Protein AF-A0ABD1HCS3-F1 (afdb_monomer)

Sequence (72 aa):
MTSTLVLYLLDFSKTFYIKTDVSDFGVGVVLLQDGHPLAYFNKKLGLRRRMASTYHKELYAIVEAIVQTLDQ

Secondary structure (DSSP, 8-state):
-------PPP-TTS-EEEEEEE-SSEEEEEEEETTEEEEEEEEEPPHHHHTS-HHHHHHHHHHHHHHHHH--

Solvent-accessible surface area (backbone atoms only — not comparable to full-atom values): 4444 Å² total; per-residue (Å²): 135,86,78,76,75,73,68,58,81,86,60,85,91,55,71,77,43,78,49,76,48,81,56,74,58,28,38,37,33,37,36,24,44,95,88,40,74,48,46,78,37,76,46,74,46,53,77,77,55,38,75,43,56,69,67,59,49,52,53,51,45,54,53,50,41,52,53,57,63,74,76,107

Mean predicted aligned error: 6.73 Å

InterPro domains:
  IPR041577 Reverse transcriptase/retrotransposon-derived protein, RNase H-like domain [PF17919] (2-67)
  IPR043502 DNA/RNA polymerase superfamily [SSF56672] (1-67)
  IPR051320 Viral Replication and Maturation Polyprotein [PTHR33064] (1-66)

Organism: Salvia divinorum (NCBI:txid28513)

Nearest PDB structures (foldseek):
  7o0h-assembly1_B  TM=7.884E-01  e=1.290E-02  White-tufted-ear marmoset simian foamy virus
  7wn7-assembly1_A  TM=7.636E-01  e=9.482E-01  Helicoverpa armigera nucleopolyhedrovirus G4
  6xb3-assembly1_A  TM=7.687E-01  e=3.237E+00  Autographa californi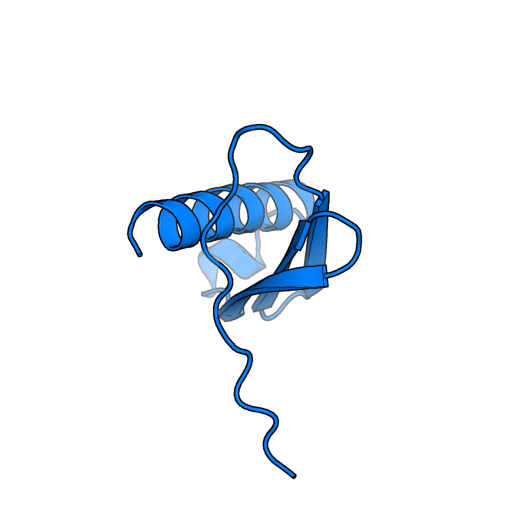ca nucleopolyhedrovirus
  6xb3-assembly3_E  TM=6.891E-01  e=3.660E+00  Autographa californica nucleopolyhedrovirus
  1dt9-assembly1_A  TM=4.677E-01  e=1.549E+00  Homo sapiens

Radius of gyration: 13.1 Å; Cα contacts (8 Å, |Δi|>4): 95; chains: 1; bounding box: 32×20×36 Å

Foldseek 3Di:
DPPPPDQDPDDPVFDKDWDWDDDLFWIKIFIDTPNHTRDIDIGTDDPVVSPDDPVVRRVVRVVVRVVVSVVD

pLDDT: mean 80.84, 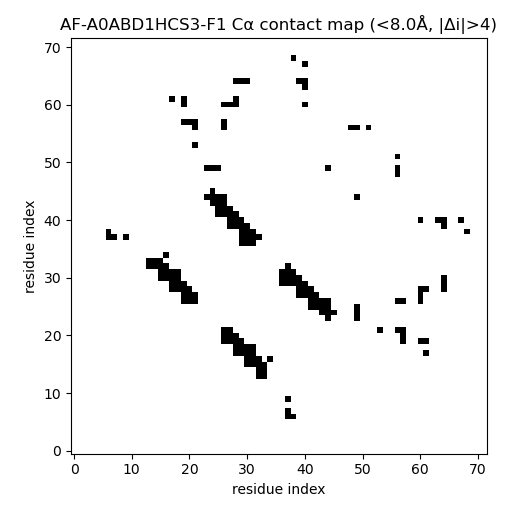std 13.27, range [32.16, 90.56]

Structure (mmCIF, N/CA/C/O backbone):
data_AF-A0ABD1HCS3-F1
#
_entry.id   AF-A0ABD1HCS3-F1
#
loop_
_atom_site.group_PDB
_atom_site.id
_atom_site.type_symbol
_atom_site.label_atom_id
_atom_site.label_alt_id
_atom_site.label_comp_id
_atom_site.label_asym_id
_atom_site.label_entity_id
_atom_site.label_seq_id
_atom_site.pdbx_PDB_ins_code
_atom_site.Cartn_x
_atom_site.Cartn_y
_atom_site.Cartn_z
_atom_site.occupancy
_atom_site.B_iso_or_equiv
_atom_site.auth_seq_id
_atom_site.auth_comp_id
_atom_site.auth_asym_id
_atom_site.auth_atom_id
_atom_site.pdbx_PDB_model_num
ATOM 1 N N . MET A 1 1 ? 15.603 1.307 16.871 1.00 32.16 1 MET A N 1
ATOM 2 C CA . MET A 1 1 ? 14.276 1.090 17.480 1.00 32.16 1 MET A CA 1
ATOM 3 C C . MET A 1 1 ? 13.357 0.569 16.388 1.00 32.16 1 MET A C 1
ATOM 5 O O . MET A 1 1 ? 12.737 1.356 15.686 1.00 32.16 1 MET A O 1
ATOM 9 N N . THR A 1 2 ? 13.366 -0.740 16.146 1.00 38.88 2 THR A N 1
ATOM 10 C CA . THR A 1 2 ? 12.492 -1.369 15.148 1.00 38.88 2 THR A CA 1
ATOM 11 C C . THR A 1 2 ? 11.152 -1.594 15.836 1.00 38.88 2 THR A C 1
ATOM 13 O O . THR A 1 2 ? 11.020 -2.520 16.628 1.00 38.88 2 THR A O 1
ATOM 16 N N . SER A 1 3 ? 10.203 -0.678 15.638 1.00 40.84 3 SER A N 1
ATOM 17 C CA . SER A 1 3 ? 8.830 -0.860 16.108 1.00 40.84 3 SER A CA 1
ATOM 18 C C . SER A 1 3 ? 8.202 -1.950 15.248 1.00 40.84 3 SER A C 1
ATOM 20 O O . SER A 1 3 ? 7.845 -1.710 14.095 1.00 40.84 3 SER A O 1
ATOM 22 N N . THR A 1 4 ? 8.174 -3.177 15.755 1.00 48.38 4 THR A N 1
ATOM 23 C CA . THR A 1 4 ? 7.412 -4.266 15.151 1.00 48.38 4 THR A CA 1
ATOM 24 C C . THR A 1 4 ? 5.945 -3.886 15.269 1.00 48.38 4 THR A C 1
ATOM 26 O O . THR A 1 4 ? 5.387 -3.844 16.364 1.00 48.38 4 THR A O 1
ATOM 29 N N . LEU A 1 5 ? 5.348 -3.522 14.139 1.00 49.72 5 LEU A N 1
ATOM 30 C CA . LEU A 1 5 ? 3.947 -3.148 14.052 1.00 49.72 5 LEU A CA 1
ATOM 31 C C . LEU A 1 5 ? 3.118 -4.369 14.443 1.00 49.72 5 LEU A C 1
ATOM 33 O O . LEU A 1 5 ? 3.132 -5.387 13.753 1.00 49.72 5 LEU A O 1
ATOM 37 N N . VAL A 1 6 ? 2.458 -4.280 15.593 1.00 51.56 6 VAL A N 1
ATOM 38 C CA . VAL A 1 6 ? 1.461 -5.257 16.019 1.00 51.56 6 VAL A CA 1
ATOM 39 C C . VAL A 1 6 ? 0.346 -5.200 14.980 1.00 51.56 6 VAL A C 1
ATOM 41 O O . VAL A 1 6 ? -0.385 -4.214 14.920 1.00 51.56 6 VAL A O 1
ATOM 44 N N . LEU A 1 7 ? 0.276 -6.222 14.124 1.00 59.59 7 LEU A N 1
ATOM 45 C CA . LEU A 1 7 ? -0.819 -6.440 13.182 1.00 59.59 7 LEU A CA 1
ATOM 46 C C . LEU A 1 7 ? -2.104 -6.546 14.009 1.00 59.59 7 LEU A C 1
ATOM 48 O O . LEU A 1 7 ? -2.345 -7.549 14.680 1.00 59.59 7 LEU A O 1
ATOM 52 N N . TYR A 1 8 ? -2.874 -5.463 14.053 1.00 61.50 8 TYR A N 1
ATOM 53 C CA . TYR A 1 8 ? -4.183 -5.455 14.690 1.00 61.50 8 TYR A CA 1
ATOM 54 C C . TYR A 1 8 ? -5.128 -6.318 13.844 1.00 61.50 8 TYR A C 1
ATOM 56 O O . TYR A 1 8 ? -5.044 -6.293 12.615 1.00 61.50 8 TYR A O 1
ATOM 64 N N . LEU A 1 9 ? -6.017 -7.080 14.485 1.00 71.00 9 LEU A N 1
ATOM 65 C CA . LEU A 1 9 ? -7.052 -7.829 13.769 1.00 71.00 9 LEU A CA 1
ATOM 66 C C . LEU A 1 9 ? -7.930 -6.850 12.984 1.00 71.00 9 LEU A C 1
ATOM 68 O O . LEU A 1 9 ? -8.390 -5.849 13.536 1.00 71.00 9 LEU A O 1
ATOM 72 N N . LEU A 1 10 ? -8.147 -7.146 11.702 1.00 76.19 10 LEU A N 1
ATOM 73 C CA . LEU A 1 10 ? -9.025 -6.364 10.839 1.00 76.19 10 LEU A CA 1
ATOM 74 C C . LEU A 1 10 ? -10.440 -6.384 11.416 1.00 76.19 10 LEU A C 1
ATOM 76 O O . LEU A 1 10 ? -11.045 -7.446 11.560 1.00 76.19 10 LEU A O 1
ATOM 80 N N . ASP A 1 11 ? -10.978 -5.208 11.725 1.00 82.56 11 ASP A N 1
ATOM 81 C CA . ASP A 1 11 ? -12.378 -5.075 12.113 1.00 82.56 11 ASP A CA 1
ATOM 82 C C . ASP A 1 11 ? -13.167 -4.518 10.931 1.00 82.56 11 ASP A C 1
ATOM 84 O O . ASP A 1 11 ? -13.174 -3.317 10.662 1.00 82.56 11 ASP A O 1
ATOM 88 N N . PHE A 1 12 ? -13.845 -5.419 10.225 1.00 81.62 12 PHE A N 1
ATOM 89 C CA . PHE A 1 12 ? -14.669 -5.108 9.056 1.00 81.62 12 PHE A CA 1
ATOM 90 C C . PHE A 1 12 ? -15.886 -4.228 9.366 1.00 81.62 12 PHE A C 1
ATOM 92 O O . PHE A 1 12 ? -16.543 -3.752 8.442 1.00 81.62 12 PHE A O 1
ATOM 99 N N . SER A 1 13 ? -16.189 -3.991 10.644 1.00 88.12 13 SER A N 1
ATOM 100 C CA . SER A 1 13 ? -17.292 -3.126 11.065 1.00 88.12 13 SER A CA 1
ATOM 101 C C . SER A 1 13 ? -16.945 -1.641 10.977 1.00 88.12 13 SER A C 1
ATOM 103 O O . SER A 1 13 ? -17.850 -0.811 11.065 1.00 88.12 13 SER A O 1
ATOM 105 N N . LYS A 1 14 ? -15.660 -1.278 10.828 1.00 85.50 14 LYS A N 1
ATOM 106 C CA . LYS A 1 14 ? -15.241 0.129 10.728 1.00 85.50 14 LYS A CA 1
ATOM 107 C C . LYS A 1 14 ? -14.657 0.472 9.365 1.00 85.50 14 LYS A C 1
ATOM 109 O O . LYS A 1 14 ? -14.273 -0.382 8.573 1.00 85.50 14 LYS A O 1
ATOM 114 N N . THR A 1 15 ? -14.581 1.773 9.110 1.00 88.00 15 THR A N 1
ATOM 115 C CA . THR A 1 1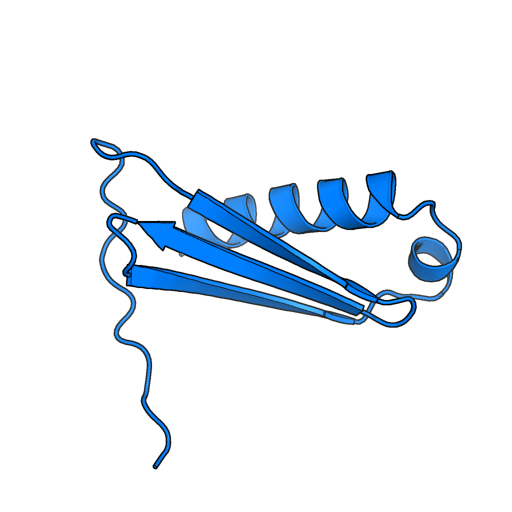5 ? -14.080 2.317 7.852 1.00 88.00 15 THR A CA 1
ATOM 116 C C . THR A 1 15 ? -12.573 2.128 7.726 1.00 88.00 15 THR A C 1
ATOM 118 O O . THR A 1 15 ? -11.800 2.539 8.595 1.00 88.00 15 THR A O 1
ATOM 121 N N . PHE A 1 16 ? -12.162 1.579 6.589 1.00 87.00 16 PHE A N 1
ATOM 122 C CA . PHE A 1 16 ? -10.767 1.503 6.188 1.00 87.00 16 PHE A CA 1
ATOM 123 C C . PHE A 1 16 ? -10.365 2.748 5.397 1.00 87.00 16 PHE A C 1
ATOM 125 O O . PHE A 1 16 ? -11.091 3.209 4.516 1.00 87.00 16 PHE A O 1
ATOM 132 N N . TYR A 1 17 ? -9.172 3.256 5.676 1.00 89.19 17 TYR A N 1
ATOM 133 C CA . TYR A 1 17 ? -8.520 4.313 4.918 1.00 89.19 17 TYR A CA 1
ATOM 134 C C . TYR A 1 17 ? -7.299 3.736 4.221 1.00 89.19 17 TYR A C 1
ATOM 136 O O . TYR A 1 17 ? -6.441 3.125 4.851 1.00 89.19 17 TYR A O 1
ATOM 144 N N . ILE A 1 18 ? -7.202 3.950 2.914 1.00 88.06 18 ILE A N 1
ATOM 145 C CA . ILE A 1 18 ? -6.068 3.490 2.119 1.00 88.06 18 ILE A CA 1
ATOM 146 C C . ILE A 1 18 ? -5.263 4.710 1.704 1.00 88.06 18 ILE A C 1
ATOM 148 O O . ILE A 1 18 ? -5.785 5.617 1.057 1.00 88.06 18 ILE A O 1
ATOM 152 N N . LYS A 1 19 ? -3.982 4.729 2.071 1.00 90.25 19 LYS A N 1
ATOM 153 C CA . LYS A 1 19 ? -3.038 5.750 1.626 1.00 90.25 19 LYS A CA 1
ATOM 154 C C . LYS A 1 19 ? -2.020 5.118 0.693 1.00 90.25 19 LYS A C 1
ATOM 156 O O . LYS A 1 19 ? -1.248 4.263 1.114 1.00 90.25 19 LYS A O 1
ATOM 161 N N . THR A 1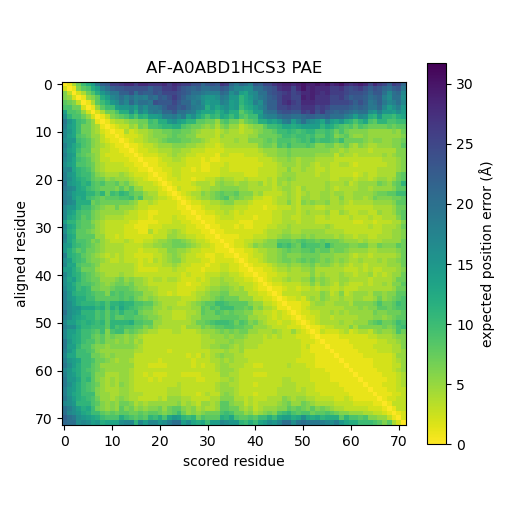 20 ? -2.013 5.551 -0.559 1.00 90.31 20 THR A N 1
ATOM 162 C CA . THR A 1 20 ? -1.071 5.095 -1.582 1.00 90.31 20 THR A CA 1
ATOM 163 C C . THR A 1 20 ? -0.008 6.153 -1.844 1.00 90.31 20 THR A C 1
ATOM 165 O O . THR A 1 20 ? -0.321 7.338 -1.924 1.00 90.31 20 THR A O 1
ATOM 168 N N . ASP A 1 21 ? 1.235 5.719 -2.015 1.00 89.75 21 ASP A N 1
ATOM 169 C CA . ASP A 1 21 ? 2.344 6.536 -2.499 1.00 89.75 21 ASP A CA 1
ATOM 170 C C . ASP A 1 21 ? 3.000 5.831 -3.689 1.00 89.75 21 ASP A C 1
ATOM 172 O O . ASP A 1 21 ? 3.469 4.693 -3.579 1.00 89.75 21 ASP A O 1
ATOM 176 N N . VAL A 1 22 ? 2.982 6.478 -4.853 1.00 88.94 22 VAL A N 1
ATOM 177 C CA . VAL A 1 22 ? 3.450 5.891 -6.112 1.00 88.94 22 VAL A CA 1
ATOM 178 C C . VAL A 1 22 ? 4.650 6.657 -6.625 1.00 88.94 22 VAL A C 1
ATOM 180 O O . VAL A 1 22 ? 4.613 7.867 -6.812 1.00 88.94 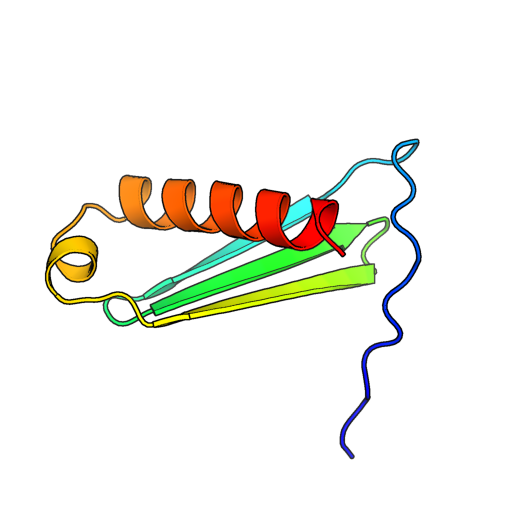22 VAL A O 1
ATOM 183 N N . SER A 1 23 ? 5.696 5.906 -6.951 1.00 86.94 23 SER A N 1
ATOM 184 C CA . SER A 1 23 ? 6.860 6.404 -7.672 1.00 86.94 23 SER A CA 1
ATOM 185 C C . SER A 1 23 ? 7.017 5.671 -9.003 1.00 86.94 23 SER A C 1
ATOM 187 O O . SER A 1 23 ? 6.396 4.634 -9.260 1.00 86.94 23 SER A O 1
ATOM 189 N N . ASP A 1 24 ? 7.927 6.151 -9.846 1.00 83.38 24 ASP A N 1
ATOM 190 C CA . ASP A 1 24 ? 8.274 5.456 -11.087 1.00 83.38 24 ASP A CA 1
ATOM 191 C C . ASP A 1 24 ? 8.924 4.088 -10.864 1.00 83.38 24 ASP A C 1
ATOM 193 O O . ASP A 1 24 ? 8.909 3.239 -11.756 1.00 83.38 24 ASP A O 1
ATOM 197 N N . PHE A 1 25 ? 9.466 3.835 -9.672 1.00 85.12 25 PHE A N 1
ATOM 198 C CA . PHE A 1 25 ? 10.231 2.627 -9.366 1.00 85.12 25 PHE A CA 1
ATOM 199 C C . PHE A 1 25 ? 9.455 1.600 -8.545 1.00 85.12 25 PHE A C 1
ATOM 201 O O . PHE A 1 25 ? 9.789 0.409 -8.567 1.00 85.12 25 PHE A O 1
ATOM 208 N N . GLY A 1 26 ? 8.433 2.037 -7.822 1.00 88.19 26 GLY A N 1
ATOM 209 C CA . GLY A 1 26 ? 7.766 1.241 -6.808 1.00 88.19 26 GLY A CA 1
ATOM 210 C C . GLY A 1 26 ? 6.486 1.892 -6.324 1.00 88.19 26 GLY A C 1
ATOM 211 O O . GLY A 1 26 ? 6.245 3.074 -6.564 1.00 88.19 26 GLY A O 1
ATOM 212 N N . VAL A 1 27 ? 5.689 1.099 -5.626 1.00 90.56 27 VAL A N 1
ATOM 213 C CA . VAL A 1 27 ? 4.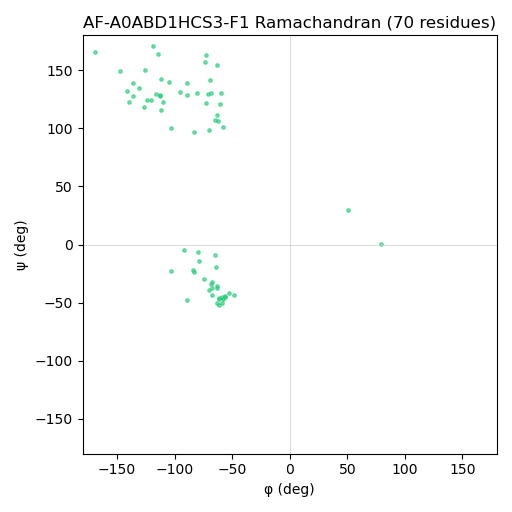464 1.561 -4.999 1.00 90.56 27 VAL A CA 1
ATOM 214 C C . VAL A 1 27 ? 4.398 1.120 -3.547 1.00 90.56 27 VAL A C 1
ATOM 216 O O . VAL A 1 27 ? 4.696 -0.033 -3.230 1.00 90.56 27 VAL A O 1
ATOM 219 N N . GLY A 1 28 ? 4.017 2.057 -2.687 1.00 90.50 28 GLY A N 1
ATOM 220 C CA . GLY A 1 28 ? 3.709 1.845 -1.285 1.00 90.50 28 GLY A CA 1
ATOM 221 C C . GLY A 1 28 ? 2.223 2.062 -1.022 1.00 90.50 28 GLY A C 1
ATOM 222 O O . GLY A 1 28 ? 1.605 2.958 -1.591 1.00 90.50 28 GLY A O 1
ATOM 223 N N . VAL A 1 29 ? 1.647 1.251 -0.146 1.00 90.56 29 VAL A N 1
ATOM 224 C CA . VAL A 1 29 ? 0.287 1.410 0.360 1.00 90.56 29 VAL A CA 1
ATOM 225 C C . VAL A 1 29 ? 0.291 1.172 1.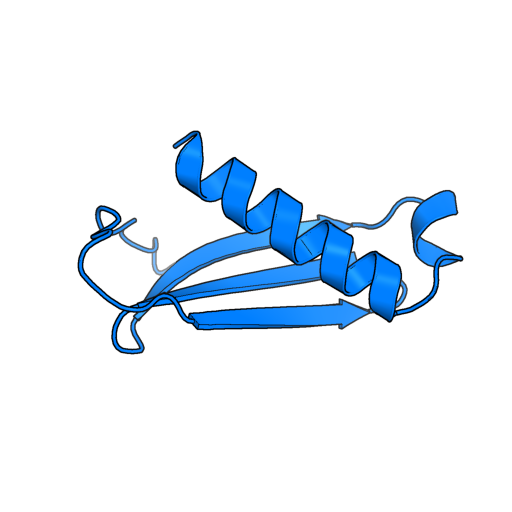856 1.00 90.56 29 VAL A C 1
ATOM 227 O O . VAL A 1 29 ? 0.946 0.256 2.350 1.00 90.56 29 VAL A O 1
ATOM 230 N N . VAL A 1 30 ? -0.456 1.995 2.574 1.00 89.19 30 VAL A N 1
ATOM 231 C CA . VAL A 1 30 ? -0.729 1.821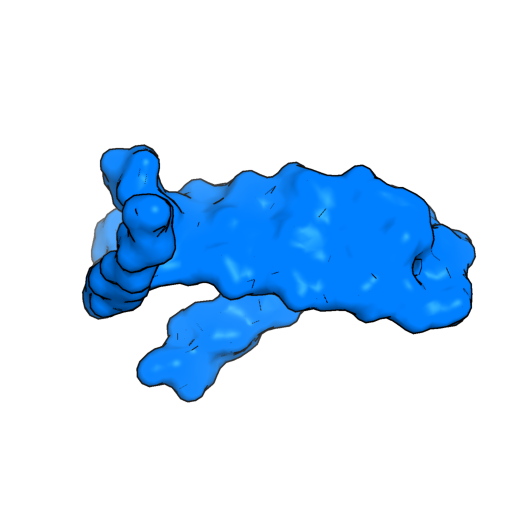 3.994 1.00 89.19 30 VAL A CA 1
ATOM 232 C C . VAL A 1 30 ? -2.233 1.708 4.162 1.00 89.19 30 VAL A C 1
ATOM 234 O O . VAL A 1 30 ? -2.975 2.592 3.729 1.00 89.19 30 VAL A O 1
ATOM 237 N N . LEU A 1 31 ? -2.671 0.615 4.778 1.00 87.31 31 LEU A N 1
ATOM 238 C CA . LEU A 1 31 ? -4.041 0.446 5.238 1.00 87.31 31 LEU A CA 1
ATOM 239 C C . LEU A 1 31 ? -4.129 0.997 6.658 1.00 87.31 31 LEU A C 1
ATOM 241 O O . LEU A 1 31 ? -3.317 0.633 7.507 1.00 87.31 31 LEU A O 1
ATOM 245 N N . LEU A 1 32 ? -5.098 1.868 6.914 1.00 88.12 32 LEU A N 1
ATOM 246 C CA . LEU A 1 32 ? -5.352 2.456 8.220 1.00 88.12 32 LEU A CA 1
ATOM 247 C C . LEU A 1 32 ? -6.806 2.241 8.638 1.00 88.12 32 LEU A C 1
ATOM 249 O O . LEU A 1 32 ? -7.705 2.222 7.804 1.00 88.12 32 LEU A O 1
ATOM 253 N N . GLN A 1 33 ? -7.040 2.153 9.939 1.00 87.69 33 GLN A N 1
ATOM 254 C CA . GLN A 1 33 ? -8.366 2.118 10.551 1.00 87.69 33 GLN A CA 1
ATOM 255 C C . GLN A 1 33 ? -8.317 2.933 11.839 1.00 87.69 33 GLN A C 1
ATOM 257 O O . GLN A 1 33 ? -7.365 2.818 12.605 1.00 87.69 33 GLN A O 1
ATOM 262 N N . ASP A 1 34 ? -9.290 3.823 12.040 1.00 87.19 34 ASP A N 1
ATOM 263 C CA . ASP A 1 34 ? -9.300 4.796 13.147 1.00 87.19 34 ASP A CA 1
ATOM 264 C C . ASP A 1 34 ? -7.988 5.608 13.280 1.00 87.19 34 ASP A C 1
ATOM 266 O O . ASP A 1 34 ? -7.582 6.004 14.367 1.00 87.19 34 ASP A O 1
ATOM 270 N N . GLY A 1 35 ? -7.286 5.847 12.164 1.00 83.88 35 GLY A N 1
ATOM 271 C CA . GLY A 1 35 ? -5.988 6.538 12.152 1.00 83.88 35 GLY A CA 1
ATOM 272 C C . GLY A 1 35 ? -4.786 5.667 12.545 1.00 83.88 35 GLY A C 1
ATOM 273 O O . GLY A 1 35 ? -3.654 6.149 12.515 1.00 83.88 35 GLY A O 1
ATOM 274 N N . HIS A 1 36 ? -5.001 4.385 12.847 1.00 84.62 36 HIS A N 1
ATOM 275 C CA . HIS A 1 36 ? -3.949 3.419 13.147 1.00 84.62 36 HIS A CA 1
ATOM 276 C C . HIS A 1 36 ? -3.566 2.616 11.902 1.00 84.62 36 HIS A C 1
ATOM 278 O O . HIS A 1 36 ? -4.451 2.096 11.222 1.00 84.62 36 HIS A O 1
ATOM 284 N N . PRO A 1 37 ? -2.269 2.485 11.583 1.00 84.00 37 PRO A N 1
ATOM 285 C CA . PRO A 1 37 ? -1.832 1.669 10.463 1.00 84.00 37 PRO A CA 1
ATOM 286 C C . PRO A 1 37 ? -1.983 0.178 10.789 1.00 84.00 37 PRO A C 1
ATOM 288 O O . PRO A 1 37 ? -1.401 -0.322 11.748 1.00 84.00 37 PRO A O 1
ATOM 291 N N . LEU A 1 38 ? -2.757 -0.518 9.963 1.00 82.19 38 LEU A N 1
ATOM 292 C CA . LEU A 1 38 ? -3.023 -1.953 10.045 1.00 82.19 38 LEU A CA 1
ATOM 293 C C . LEU A 1 38 ? -1.996 -2.762 9.265 1.00 82.19 38 LEU A C 1
ATOM 295 O O . LEU A 1 38 ? -1.465 -3.747 9.765 1.00 82.19 38 LEU A O 1
ATOM 299 N N . ALA A 1 39 ? -1.723 -2.346 8.029 1.00 81.94 39 ALA A N 1
ATOM 300 C CA . ALA A 1 39 ? -0.871 -3.090 7.120 1.00 81.94 39 ALA A CA 1
ATOM 301 C C . ALA A 1 39 ? -0.098 -2.156 6.198 1.00 81.94 39 ALA A C 1
ATOM 303 O O . ALA A 1 39 ? -0.565 -1.077 5.822 1.00 81.94 39 ALA A O 1
ATOM 304 N N . TYR A 1 40 ? 1.087 -2.615 5.813 1.00 84.69 40 TYR A N 1
ATOM 305 C CA . TYR A 1 40 ? 1.979 -1.918 4.904 1.00 84.69 40 TYR A CA 1
ATOM 306 C C . TYR A 1 40 ? 2.286 -2.832 3.734 1.00 84.69 40 TYR A C 1
ATOM 308 O O . TYR A 1 40 ? 2.808 -3.932 3.904 1.00 84.69 40 TYR A O 1
ATOM 316 N N . PHE A 1 41 ? 2.008 -2.343 2.540 1.00 84.50 41 PHE A N 1
ATOM 317 C CA . PHE A 1 41 ? 2.377 -2.992 1.302 1.00 84.50 41 PHE A CA 1
ATOM 318 C C . PHE A 1 41 ? 3.415 -2.129 0.597 1.00 84.50 41 PHE A C 1
ATOM 320 O O . PHE A 1 41 ? 3.218 -0.934 0.408 1.00 84.50 41 PHE A O 1
ATOM 327 N N . ASN A 1 42 ? 4.538 -2.716 0.203 1.00 86.19 42 ASN A N 1
ATOM 328 C CA . ASN A 1 42 ? 5.533 -2.030 -0.612 1.00 86.19 42 ASN A CA 1
ATOM 329 C C . ASN A 1 42 ? 6.068 -2.997 -1.659 1.00 86.19 42 ASN A C 1
ATOM 331 O O . ASN A 1 42 ? 6.598 -4.058 -1.325 1.00 86.19 42 ASN A O 1
ATOM 335 N N . LYS A 1 43 ? 5.943 -2.626 -2.932 1.00 85.94 43 LYS A N 1
ATOM 336 C CA . LYS A 1 43 ? 6.367 -3.464 -4.049 1.00 85.94 43 LYS A CA 1
ATOM 337 C C . LYS A 1 43 ? 7.101 -2.644 -5.092 1.00 85.94 43 LYS A C 1
ATOM 339 O O . LYS A 1 43 ? 6.601 -1.647 -5.612 1.00 85.94 43 LYS A O 1
ATOM 344 N N . LYS A 1 44 ? 8.293 -3.113 -5.461 1.00 89.06 44 LYS A N 1
ATOM 345 C CA . LYS A 1 44 ? 9.028 -2.569 -6.607 1.00 89.06 44 LYS A CA 1
ATOM 346 C C . LYS A 1 44 ? 8.289 -2.928 -7.893 1.00 89.06 44 LYS A C 1
ATOM 348 O O . LYS A 1 44 ? 7.941 -4.087 -8.125 1.00 89.06 44 LYS A O 1
ATOM 353 N N . LEU A 1 45 ? 8.068 -1.935 -8.746 1.00 87.38 45 LEU A N 1
ATOM 354 C CA . LEU A 1 45 ? 7.418 -2.132 -10.033 1.00 87.38 45 LEU A CA 1
ATOM 355 C C . LEU A 1 45 ? 8.443 -2.670 -11.038 1.00 87.38 45 LEU A C 1
ATOM 357 O O . LEU A 1 45 ? 9.533 -2.114 -11.192 1.00 87.38 45 LEU A O 1
ATOM 361 N N . GLY A 1 46 ? 8.085 -3.751 -11.735 1.00 86.81 46 GLY A N 1
ATOM 362 C CA . GLY A 1 46 ? 8.850 -4.264 -12.873 1.00 86.81 46 GLY A CA 1
ATOM 363 C C . GLY A 1 46 ? 8.710 -3.368 -14.108 1.00 86.81 46 GLY A C 1
ATOM 364 O O . GLY A 1 46 ? 7.774 -2.571 -14.191 1.00 86.81 46 GLY A O 1
ATOM 365 N N . LEU A 1 47 ? 9.606 -3.525 -15.088 1.00 85.69 47 LEU A N 1
ATOM 366 C CA . LEU A 1 47 ? 9.751 -2.627 -16.248 1.00 85.69 47 LEU A CA 1
ATOM 367 C C . LEU A 1 47 ? 8.418 -2.314 -16.957 1.00 85.69 47 LEU A C 1
ATOM 369 O O . LEU A 1 47 ? 8.111 -1.157 -17.228 1.00 85.69 47 LEU A O 1
ATOM 373 N N . ARG A 1 48 ? 7.571 -3.334 -17.156 1.00 82.81 48 ARG A N 1
ATOM 374 C CA . ARG A 1 48 ? 6.249 -3.190 -17.788 1.00 82.81 48 ARG A CA 1
ATOM 375 C C . ARG A 1 48 ? 5.285 -2.301 -16.995 1.00 82.81 48 ARG A C 1
ATOM 377 O O . ARG A 1 48 ? 4.522 -1.556 -17.590 1.00 82.81 48 ARG A O 1
ATOM 384 N N . ARG A 1 49 ? 5.309 -2.370 -15.659 1.00 80.50 49 ARG A N 1
ATOM 385 C CA . ARG A 1 49 ? 4.432 -1.558 -14.794 1.00 80.50 49 ARG A CA 1
ATOM 386 C C . ARG A 1 49 ? 4.984 -0.160 -14.545 1.00 80.50 49 ARG A C 1
ATOM 388 O O . ARG A 1 49 ? 4.204 0.745 -14.285 1.00 80.50 49 ARG A O 1
ATOM 395 N N . ARG A 1 50 ? 6.300 0.044 -14.670 1.00 84.06 50 ARG A N 1
ATOM 396 C CA . ARG A 1 50 ? 6.897 1.390 -14.626 1.00 84.06 50 ARG A CA 1
ATOM 397 C C . ARG A 1 50 ? 6.424 2.268 -15.780 1.00 84.06 50 ARG A C 1
ATOM 399 O O . ARG A 1 50 ? 6.191 3.450 -15.574 1.00 84.06 50 ARG A O 1
ATOM 406 N N . MET A 1 51 ? 6.223 1.670 -16.953 1.00 85.06 51 MET A N 1
ATOM 407 C CA . MET A 1 51 ? 5.700 2.358 -18.140 1.00 85.06 51 MET A CA 1
ATOM 408 C C . MET A 1 51 ? 4.175 2.552 -18.121 1.00 85.06 51 MET A C 1
ATOM 410 O O . MET A 1 51 ? 3.636 3.206 -19.008 1.00 85.06 51 MET A O 1
ATOM 414 N N . ALA A 1 52 ? 3.464 1.993 -17.136 1.00 85.69 52 ALA A N 1
ATOM 415 C CA . ALA A 1 52 ? 2.032 2.221 -16.989 1.00 85.69 52 ALA A CA 1
ATOM 416 C C . ALA A 1 52 ? 1.754 3.634 -16.449 1.00 85.69 52 ALA A C 1
ATOM 418 O O . ALA A 1 52 ? 2.599 4.236 -15.779 1.00 85.69 52 ALA A O 1
ATOM 419 N N . SER A 1 53 ? 0.551 4.150 -16.701 1.00 87.69 53 SER A N 1
ATOM 420 C CA . SER A 1 53 ? 0.131 5.426 -16.120 1.00 87.69 53 SER A CA 1
ATOM 421 C C . SER A 1 53 ? 0.057 5.343 -14.593 1.00 87.69 53 SER A C 1
ATOM 423 O O . SER A 1 53 ? -0.166 4.269 -14.028 1.00 87.69 53 SER A O 1
ATOM 425 N N . THR A 1 54 ? 0.206 6.486 -13.920 1.00 86.19 54 THR A N 1
ATOM 426 C CA . THR A 1 54 ? 0.105 6.589 -12.455 1.00 86.19 54 THR A CA 1
ATOM 427 C C . THR A 1 54 ? -1.192 5.976 -11.935 1.00 86.19 54 THR A C 1
ATOM 429 O O . THR A 1 54 ? -1.149 5.171 -11.016 1.00 86.19 54 THR A O 1
ATOM 432 N N . TYR A 1 55 ? -2.311 6.213 -12.625 1.00 88.31 55 TYR A N 1
ATOM 433 C CA . T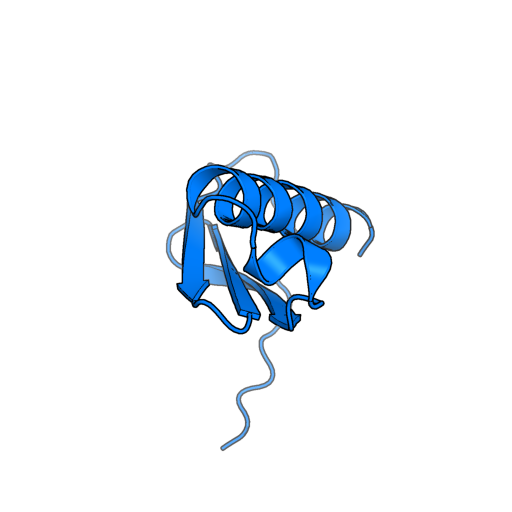YR A 1 55 ? -3.606 5.616 -12.291 1.00 88.31 55 TYR A CA 1
ATOM 434 C C . TYR A 1 55 ? -3.582 4.078 -12.255 1.00 88.31 55 TYR A C 1
ATOM 436 O O . TYR A 1 55 ? -4.067 3.462 -11.311 1.00 88.31 55 TYR A O 1
ATOM 444 N N . HIS A 1 56 ? -2.970 3.429 -13.252 1.00 88.62 56 HIS A N 1
ATOM 445 C CA . HIS A 1 56 ? -2.862 1.966 -13.264 1.00 88.62 56 HIS A CA 1
ATOM 446 C C . HIS A 1 56 ? -1.938 1.446 -12.158 1.00 88.62 56 HIS A C 1
ATOM 448 O O . HIS A 1 56 ? -2.174 0.365 -11.619 1.00 88.62 56 HIS A O 1
ATOM 454 N N . LYS A 1 57 ? -0.880 2.196 -11.828 1.00 87.19 57 LYS A N 1
ATOM 455 C CA . LYS A 1 57 ? 0.036 1.858 -10.731 1.00 87.19 57 LYS A CA 1
ATOM 456 C C . LYS A 1 57 ? -0.670 1.964 -9.375 1.00 87.19 57 LYS A C 1
ATOM 458 O O . LYS A 1 57 ? -0.524 1.056 -8.562 1.00 87.19 57 LYS A O 1
ATOM 463 N N . GLU A 1 58 ? -1.453 3.022 -9.166 1.00 87.31 58 GLU A N 1
ATOM 464 C CA . GLU A 1 58 ? -2.275 3.238 -7.969 1.00 87.31 58 GLU A CA 1
ATOM 465 C C . GLU A 1 58 ? -3.320 2.136 -7.807 1.00 87.31 58 GLU A C 1
ATOM 467 O O . GLU A 1 58 ? -3.360 1.478 -6.769 1.00 87.31 58 GLU A O 1
ATOM 472 N N . LEU A 1 59 ? -4.105 1.860 -8.855 1.00 89.06 59 LEU A N 1
ATOM 473 C CA . LEU A 1 59 ? -5.127 0.815 -8.824 1.00 89.06 59 LEU A CA 1
ATOM 474 C C . LEU A 1 59 ? -4.521 -0.560 -8.522 1.00 89.06 59 LEU A C 1
ATOM 476 O O . LEU A 1 59 ? -5.031 -1.291 -7.676 1.00 89.06 59 LEU A O 1
ATOM 480 N N . TYR A 1 60 ? -3.410 -0.899 -9.182 1.00 88.50 60 TYR A N 1
ATOM 481 C CA . TYR A 1 60 ? -2.693 -2.148 -8.930 1.00 88.50 60 TYR A CA 1
ATOM 482 C C . TYR A 1 60 ? -2.287 -2.280 -7.459 1.00 88.50 60 TYR A C 1
ATOM 484 O O . TYR A 1 60 ? -2.443 -3.340 -6.857 1.00 88.50 60 TYR A O 1
ATOM 492 N N . ALA A 1 61 ? -1.775 -1.200 -6.881 1.00 87.94 61 ALA A N 1
ATOM 493 C CA . ALA A 1 61 ? -1.314 -1.207 -5.510 1.00 87.94 61 ALA A CA 1
ATOM 494 C C . ALA A 1 61 ? -2.449 -1.324 -4.498 1.00 87.94 61 ALA A C 1
ATOM 496 O O . ALA A 1 61 ? -2.303 -2.056 -3.525 1.00 87.94 61 ALA A O 1
ATOM 497 N N . ILE A 1 62 ? -3.576 -0.650 -4.742 1.00 87.81 62 ILE A N 1
ATOM 498 C CA . ILE A 1 62 ? -4.777 -0.768 -3.907 1.00 87.81 62 ILE A CA 1
ATOM 499 C C . ILE A 1 62 ? -5.251 -2.221 -3.884 1.00 87.81 62 ILE A C 1
ATOM 501 O O . ILE A 1 62 ? -5.454 -2.783 -2.811 1.00 87.81 62 ILE A O 1
ATOM 505 N N . VAL A 1 63 ? -5.389 -2.842 -5.060 1.00 89.06 63 VAL A N 1
ATOM 506 C CA . VAL A 1 63 ? -5.863 -4.227 -5.172 1.00 89.06 63 VAL A CA 1
ATOM 507 C C . VAL A 1 63 ? -4.921 -5.187 -4.453 1.00 89.06 63 VAL A C 1
ATOM 509 O O . VAL A 1 63 ? -5.379 -6.016 -3.675 1.00 89.06 63 VAL A O 1
ATOM 512 N N . GLU A 1 64 ? -3.611 -5.069 -4.665 1.00 86.31 64 GLU A N 1
ATOM 513 C CA . GLU A 1 64 ? -2.650 -5.966 -4.013 1.00 86.31 64 GLU A CA 1
ATOM 514 C C . GLU A 1 64 ? -2.578 -5.759 -2.506 1.00 86.31 64 GLU A C 1
ATOM 516 O O . GLU A 1 64 ? -2.467 -6.740 -1.780 1.00 86.31 64 GLU A O 1
ATOM 521 N N . ALA A 1 65 ? -2.676 -4.515 -2.031 1.00 84.25 65 ALA A N 1
ATOM 522 C CA . ALA A 1 65 ? -2.723 -4.240 -0.604 1.00 84.25 65 ALA A CA 1
ATOM 523 C C . ALA A 1 65 ? -3.947 -4.905 0.037 1.00 84.25 65 ALA A C 1
ATOM 525 O O . ALA A 1 65 ? -3.793 -5.579 1.047 1.00 84.25 65 ALA A O 1
ATOM 526 N N . ILE A 1 66 ? -5.129 -4.787 -0.583 1.00 83.94 66 ILE A N 1
ATOM 527 C CA . ILE A 1 66 ? -6.362 -5.418 -0.090 1.00 83.94 66 ILE A CA 1
ATOM 528 C C . ILE A 1 66 ? -6.236 -6.943 -0.099 1.00 83.94 66 ILE A C 1
ATOM 530 O O . ILE A 1 66 ? -6.499 -7.578 0.919 1.00 83.94 66 ILE A O 1
ATOM 534 N N . VAL A 1 67 ? -5.803 -7.532 -1.219 1.00 85.75 67 VAL A N 1
ATOM 535 C CA . VAL A 1 67 ? -5.623 -8.988 -1.334 1.00 85.75 67 VAL A CA 1
ATOM 536 C C . VAL A 1 67 ? -4.654 -9.489 -0.269 1.00 85.75 67 VAL A C 1
ATOM 538 O O . VAL A 1 67 ? -4.970 -10.436 0.438 1.00 85.75 67 VAL A O 1
ATOM 541 N N . GLN A 1 68 ? -3.516 -8.817 -0.093 1.00 80.25 68 GLN A N 1
ATOM 542 C CA . GLN A 1 68 ? -2.531 -9.218 0.902 1.00 80.25 68 GLN A CA 1
ATOM 543 C C . GLN A 1 68 ? -3.031 -9.042 2.340 1.00 80.25 68 GLN A C 1
ATOM 545 O O . GLN A 1 68 ? -2.663 -9.836 3.197 1.00 80.25 68 GLN A O 1
ATOM 550 N N . THR A 1 69 ? -3.879 -8.046 2.616 1.00 75.06 69 THR A N 1
ATOM 551 C CA . THR A 1 69 ? -4.494 -7.902 3.943 1.00 75.06 69 THR A CA 1
ATOM 552 C C . THR A 1 69 ? -5.596 -8.914 4.229 1.00 75.06 69 THR A C 1
ATOM 554 O O . THR A 1 69 ? -5.797 -9.241 5.387 1.00 75.06 69 THR A O 1
ATOM 557 N N . LEU A 1 70 ? -6.315 -9.399 3.213 1.00 74.69 70 LEU A N 1
ATOM 558 C CA . LEU A 1 70 ? -7.397 -10.375 3.392 1.00 74.69 70 LEU A CA 1
ATOM 559 C C . LEU A 1 70 ? -6.896 -11.826 3.469 1.00 74.69 70 LEU A C 1
ATOM 561 O O . LEU A 1 70 ? -7.626 -12.680 3.962 1.00 74.69 70 LEU A O 1
ATOM 565 N N . ASP A 1 71 ? -5.697 -12.102 2.949 1.00 68.94 71 ASP A N 1
ATOM 566 C CA . ASP A 1 71 ? -5.077 -13.439 2.922 1.00 68.94 71 ASP A CA 1
ATOM 567 C C . ASP A 1 71 ? -4.175 -13.716 4.151 1.00 68.94 71 ASP A C 1
ATOM 569 O O . ASP A 1 71 ? -3.642 -14.815 4.296 1.00 68.94 71 ASP A O 1
ATOM 573 N N . GLN A 1 72 ? -3.984 -12.722 5.032 1.00 55.06 72 GLN A N 1
ATOM 574 C CA . GLN A 1 72 ? -3.309 -12.858 6.336 1.00 55.06 72 GLN A CA 1
ATOM 575 C C . GLN A 1 72 ? -4.313 -13.038 7.474 1.00 55.06 72 GLN A C 1
ATOM 577 O O . GLN A 1 72 ? -3.962 -13.786 8.416 1.00 55.06 72 GLN A O 1
#